Protein AF-A0A804MPT6-F1 (afdb_monomer)

InterPro domains:
  IPR001611 Leucine-rich repeat [PF13855] (21-80)
  IPR032675 Leucine-rich repeat domain superfamily [G3DSA:3.80.10.10] (1-151)
  IPR046956 Receptor-like protein 23-like [PTHR48063] (1-142)

pLDDT: mean 85.54, std 15.08, range [45.06, 98.69]

Radius of gyration: 15.47 Å; Cα contacts (8 Å, |Δi|>4): 348; chains: 1; bounding box: 49×30×30 Å

Organism: Zea mays (NCBI:txid4577)

Mean predicted aligned error: 7.5 Å

Secondary structure (DSSP, 8-state):
-TT---TT-TTHHHHHTT-TT--EEE-TTS------S--SS---TT--EEE-TT----SBSSS-GGGG-TT-SEEE-TT---EEEPPGGGGG-TT-SEEE-TT-TEEE----GGGGG-TT--EEE-TT----S-HHHHHHHHHHHHHSS-----

Sequence (154 aa):
MSFVNLSTAVDWAHEINMLSTLKELLLQQSGLRSTAPSLRQFNLTILEVLDISGNIFNTSIAPNWFWNATSLTFLNMKQCYFYGSIPDEIGRMTSLEQVSFNTNNHMSTMIPSSFKHLCNLKVLDLEGSNTGGDITELMERLYYQTVTGTSCRC

Solvent-accessible surface area (backbone atoms only — not comparable to full-atom values): 7955 Å² total; per-residue (Å²): 97,61,68,44,88,37,62,81,52,63,60,50,67,63,59,56,41,71,41,49,85,44,37,70,47,42,41,28,49,11,49,35,50,56,80,42,54,65,57,101,70,83,37,41,69,56,23,30,37,42,31,46,22,53,17,54,42,70,40,60,52,51,60,34,42,70,60,70,31,40,46,22,30,35,42,35,42,30,38,19,45,34,21,47,42,60,49,58,53,55,30,62,26,38,48,22,28,34,42,32,53,18,51,14,73,56,30,44,60,66,75,38,82,34,58,68,39,34,70,49,53,79,42,80,44,57,58,75,38,57,57,86,60,58,68,62,59,56,46,47,62,62,44,54,34,69,71,68,68,58,54,72,72,128

Structure (mmCIF, N/CA/C/O backbone):
data_AF-A0A804MPT6-F1
#
_entry.id   AF-A0A804MPT6-F1
#
loop_
_atom_site.group_PDB
_atom_site.id
_atom_site.type_symbol
_atom_site.label_atom_id
_atom_site.label_alt_id
_atom_site.label_comp_id
_atom_site.label_asym_id
_atom_site.label_entity_id
_atom_site.label_seq_id
_atom_site.pdbx_PDB_ins_code
_atom_site.Cartn_x
_atom_site.Cartn_y
_atom_site.Cartn_z
_atom_site.occupancy
_atom_site.B_iso_or_equiv
_atom_site.auth_seq_id
_atom_site.auth_comp_id
_atom_site.auth_asym_id
_atom_site.auth_atom_id
_atom_site.pdbx_PDB_model_num
ATOM 1 N N . MET A 1 1 ? 12.991 5.967 11.283 1.00 58.75 1 MET A N 1
ATOM 2 C CA . MET A 1 1 ? 14.233 6.617 10.817 1.00 58.75 1 MET A CA 1
ATOM 3 C C . MET A 1 1 ? 13.888 7.393 9.553 1.00 58.75 1 MET A C 1
ATOM 5 O O . MET A 1 1 ? 14.168 6.925 8.459 1.00 58.75 1 MET A O 1
ATOM 9 N N . SER A 1 2 ? 13.197 8.526 9.672 1.00 64.62 2 SER A N 1
ATOM 10 C CA . SER A 1 2 ? 12.886 9.353 8.501 1.00 64.62 2 SER A CA 1
ATOM 11 C C . SER A 1 2 ? 14.129 10.132 8.061 1.00 64.62 2 SER A C 1
ATOM 13 O O . SER A 1 2 ? 15.008 10.400 8.881 1.00 64.62 2 SER A O 1
ATOM 15 N N . PHE A 1 3 ? 14.200 10.496 6.777 1.00 72.12 3 PHE A N 1
ATOM 16 C CA . PHE A 1 3 ? 15.277 11.326 6.212 1.00 72.12 3 PHE A CA 1
ATOM 17 C C . PHE A 1 3 ? 16.685 10.699 6.245 1.00 72.12 3 PHE A C 1
ATOM 19 O O . PHE A 1 3 ? 17.690 11.407 6.168 1.00 72.12 3 PHE A O 1
ATOM 26 N N . VAL A 1 4 ? 16.779 9.368 6.338 1.00 82.25 4 VAL A N 1
ATOM 27 C CA . VAL A 1 4 ? 18.048 8.642 6.177 1.00 82.25 4 VAL A CA 1
ATOM 28 C C . VAL A 1 4 ? 18.251 8.326 4.699 1.00 82.25 4 VAL A C 1
ATOM 30 O O . VAL A 1 4 ? 17.334 7.862 4.032 1.00 82.25 4 VAL A O 1
ATOM 33 N N . ASN A 1 5 ? 19.453 8.546 4.168 1.00 87.69 5 ASN A N 1
ATOM 34 C CA . ASN A 1 5 ? 19.749 8.191 2.782 1.00 87.69 5 ASN A CA 1
ATOM 35 C C . ASN A 1 5 ? 19.921 6.669 2.636 1.00 87.69 5 ASN A C 1
ATOM 37 O O . ASN A 1 5 ? 20.985 6.127 2.924 1.00 87.69 5 ASN A O 1
ATOM 41 N N . LEU A 1 6 ? 18.875 6.002 2.154 1.00 89.62 6 LEU A N 1
ATOM 42 C CA . LEU A 1 6 ? 18.827 4.577 1.822 1.00 89.62 6 LEU A CA 1
ATOM 43 C C . LEU A 1 6 ? 18.809 4.343 0.302 1.00 89.62 6 LEU A C 1
ATOM 45 O O . LEU A 1 6 ? 18.388 3.287 -0.162 1.00 89.62 6 LEU A O 1
ATOM 49 N N . SER A 1 7 ? 19.280 5.307 -0.497 1.00 90.56 7 SER A N 1
ATOM 50 C CA . SER A 1 7 ? 19.228 5.220 -1.967 1.00 90.56 7 SER A CA 1
ATOM 51 C C . SER A 1 7 ? 20.020 4.061 -2.577 1.00 90.56 7 SER A C 1
ATOM 53 O O . SER A 1 7 ? 19.754 3.674 -3.715 1.00 90.56 7 SER A O 1
ATOM 55 N N . THR A 1 8 ? 20.966 3.491 -1.830 1.00 90.75 8 THR A N 1
ATOM 56 C CA . THR A 1 8 ? 21.750 2.312 -2.221 1.00 90.75 8 THR A CA 1
ATOM 57 C C . THR A 1 8 ? 21.213 1.003 -1.636 1.00 90.75 8 THR A C 1
ATOM 59 O O . THR A 1 8 ? 21.674 -0.067 -2.027 1.00 90.75 8 THR A O 1
ATOM 62 N N . ALA A 1 9 ? 20.244 1.055 -0.718 1.00 91.12 9 ALA A N 1
ATOM 63 C CA . ALA A 1 9 ? 19.715 -0.116 -0.028 1.00 91.12 9 ALA A CA 1
ATOM 64 C C . ALA A 1 9 ? 18.640 -0.806 -0.879 1.00 91.12 9 ALA A C 1
ATOM 66 O O . ALA A 1 9 ? 17.450 -0.666 -0.623 1.00 91.12 9 ALA A O 1
ATOM 67 N N . VAL A 1 10 ? 19.050 -1.540 -1.913 1.00 90.50 10 VAL A N 1
ATOM 68 C CA . VAL A 1 10 ? 18.116 -2.185 -2.855 1.00 90.50 10 VAL A CA 1
ATOM 69 C C . VAL A 1 10 ? 17.285 -3.318 -2.235 1.00 90.50 10 VAL A C 1
ATOM 71 O O . VAL A 1 10 ? 16.129 -3.489 -2.619 1.00 90.50 10 VAL A O 1
ATOM 74 N N . ASP A 1 11 ? 17.830 -4.014 -1.233 1.00 91.62 11 ASP A N 1
ATOM 75 C CA . ASP A 1 11 ? 17.217 -5.179 -0.571 1.00 91.62 11 ASP A CA 1
ATOM 76 C C . ASP A 1 11 ? 16.686 -4.866 0.840 1.00 91.62 11 ASP A C 1
ATOM 78 O O . ASP A 1 11 ? 16.450 -5.764 1.648 1.00 91.62 11 ASP A O 1
ATOM 82 N N . TRP A 1 12 ? 16.452 -3.586 1.151 1.00 94.31 12 TRP A N 1
ATOM 83 C CA . TRP A 1 12 ? 15.994 -3.136 2.474 1.00 94.31 12 TRP A CA 1
ATOM 84 C C . TRP A 1 12 ? 14.757 -3.891 2.988 1.00 94.31 12 TRP A C 1
ATOM 86 O O . TRP A 1 12 ? 14.656 -4.142 4.186 1.00 94.31 12 TRP A O 1
ATOM 96 N N . ALA A 1 13 ? 13.836 -4.281 2.097 1.00 95.62 13 ALA A N 1
ATOM 97 C CA . ALA A 1 13 ? 12.628 -5.029 2.444 1.00 95.62 13 ALA A CA 1
ATOM 98 C C . ALA A 1 13 ? 12.950 -6.417 3.036 1.00 95.62 13 ALA A C 1
ATOM 100 O O . ALA A 1 13 ? 12.249 -6.890 3.929 1.00 95.62 13 ALA A O 1
ATOM 101 N N . HIS A 1 14 ? 14.024 -7.061 2.568 1.00 95.12 14 HIS A N 1
ATOM 102 C CA . HIS A 1 14 ? 14.504 -8.322 3.128 1.00 95.12 14 HIS A CA 1
ATOM 103 C C . HIS A 1 14 ? 15.163 -8.113 4.493 1.00 95.12 14 HIS A C 1
ATOM 105 O O . HIS A 1 14 ? 14.916 -8.898 5.407 1.00 95.12 14 HIS A O 1
ATOM 111 N N . GLU A 1 15 ? 15.921 -7.029 4.654 1.00 94.56 15 GLU A N 1
ATOM 112 C CA . GLU A 1 15 ? 16.596 -6.697 5.913 1.00 94.56 15 GLU A CA 1
ATOM 113 C C . GLU A 1 15 ? 15.600 -6.390 7.036 1.00 94.56 15 GLU A C 1
ATOM 115 O O . GLU A 1 15 ? 15.681 -6.962 8.123 1.00 94.56 15 GLU A O 1
ATOM 120 N N . ILE A 1 16 ? 14.587 -5.554 6.776 1.00 94.94 16 ILE A N 1
ATOM 121 C CA . ILE A 1 16 ? 13.560 -5.259 7.789 1.00 94.94 16 ILE A CA 1
ATOM 122 C C . ILE A 1 16 ? 12.750 -6.502 8.162 1.00 94.94 16 ILE A C 1
ATOM 124 O O . ILE A 1 16 ? 12.275 -6.607 9.286 1.00 94.94 16 ILE A O 1
ATOM 128 N N . ASN A 1 17 ? 12.617 -7.473 7.255 1.00 96.44 17 ASN A N 1
ATOM 129 C CA . ASN A 1 17 ? 11.891 -8.710 7.514 1.00 96.44 17 ASN A CA 1
ATOM 130 C C . ASN A 1 17 ? 12.636 -9.636 8.493 1.00 96.44 17 ASN A C 1
ATOM 132 O O . ASN A 1 17 ? 12.077 -10.621 8.968 1.00 96.44 17 ASN A O 1
ATOM 136 N N . MET A 1 18 ? 13.879 -9.316 8.849 1.00 96.06 18 MET A N 1
ATOM 137 C CA . MET A 1 18 ? 14.587 -9.968 9.952 1.00 96.06 18 MET A CA 1
ATOM 138 C C . MET A 1 18 ? 14.218 -9.373 11.318 1.00 96.06 18 MET A C 1
ATOM 140 O O . MET A 1 18 ? 14.495 -9.976 12.353 1.00 96.06 18 MET A O 1
ATOM 144 N N . LEU A 1 19 ? 13.558 -8.213 11.343 1.00 96.69 19 LEU A N 1
ATOM 145 C CA . LEU A 1 19 ? 13.161 -7.496 12.551 1.00 96.69 19 LEU A CA 1
ATOM 146 C C . LEU A 1 19 ? 11.723 -7.868 12.937 1.00 96.69 19 LEU A C 1
ATOM 148 O O . LEU A 1 19 ? 10.813 -7.047 12.869 1.00 96.69 19 LEU A O 1
ATOM 152 N N . SER A 1 20 ? 11.494 -9.113 13.357 1.00 96.12 20 SER A N 1
ATOM 153 C CA . SER A 1 20 ? 10.144 -9.631 13.658 1.00 96.12 20 SER A CA 1
ATOM 154 C C . SER A 1 20 ? 9.413 -8.904 14.797 1.00 96.12 20 SER A C 1
ATOM 156 O O . SER A 1 20 ? 8.213 -9.084 14.978 1.00 96.12 20 SER A O 1
ATOM 158 N N . THR A 1 21 ? 10.123 -8.090 15.582 1.00 97.62 21 THR A N 1
ATOM 159 C CA . THR A 1 21 ? 9.550 -7.256 16.649 1.00 97.62 21 THR A CA 1
ATOM 160 C C . THR A 1 21 ? 9.249 -5.821 16.202 1.00 97.62 21 THR A C 1
ATOM 162 O O . THR A 1 21 ? 8.875 -4.990 17.029 1.00 97.62 21 THR A O 1
ATOM 165 N N . LEU A 1 22 ? 9.467 -5.487 14.927 1.00 97.81 22 LEU A N 1
ATOM 166 C CA . LEU A 1 22 ? 9.271 -4.142 14.400 1.00 97.81 22 LEU A CA 1
ATOM 167 C C . LEU A 1 22 ? 7.776 -3.802 14.331 1.00 97.81 22 LEU A C 1
ATOM 169 O O . LEU A 1 22 ? 7.018 -4.460 13.621 1.00 97.81 22 LEU A O 1
ATOM 173 N N . LYS A 1 23 ? 7.370 -2.755 15.057 1.00 98.31 23 LYS A N 1
ATOM 174 C CA . LYS A 1 23 ? 5.989 -2.242 15.078 1.00 98.31 23 LYS A CA 1
ATOM 175 C C . LYS A 1 23 ? 5.765 -1.047 14.165 1.00 98.31 23 LYS A C 1
ATOM 177 O O . LYS A 1 23 ? 4.705 -0.922 13.562 1.00 98.31 23 LYS A O 1
ATOM 182 N N . GLU A 1 24 ? 6.765 -0.183 14.050 1.00 98.19 24 GLU A N 1
ATOM 183 C CA . GLU A 1 24 ? 6.674 1.046 13.272 1.00 98.19 24 GLU A CA 1
ATOM 184 C C . GLU A 1 24 ? 7.866 1.150 12.328 1.00 98.19 24 GLU A C 1
ATOM 186 O O . GLU A 1 24 ? 9.024 1.076 12.749 1.00 98.19 24 GLU A O 1
ATOM 191 N N . LEU A 1 25 ? 7.582 1.352 11.044 1.00 97.50 25 LEU A N 1
ATOM 192 C CA . LEU A 1 25 ? 8.585 1.583 10.023 1.00 97.50 25 LEU A CA 1
ATOM 193 C C . LEU A 1 25 ? 8.322 2.908 9.314 1.00 97.50 25 LEU A C 1
ATOM 195 O O . LEU A 1 25 ? 7.453 3.017 8.454 1.00 97.50 25 LEU A O 1
ATOM 199 N N . LEU A 1 26 ? 9.124 3.909 9.670 1.00 97.38 26 LEU A N 1
ATOM 200 C CA . LEU A 1 26 ? 9.076 5.251 9.096 1.00 97.38 26 LEU A CA 1
ATOM 201 C C . LEU A 1 26 ? 10.331 5.472 8.248 1.00 97.38 26 LEU A C 1
ATOM 203 O O . LEU A 1 26 ? 11.398 5.742 8.810 1.00 97.38 26 LEU A O 1
ATOM 207 N N . LEU A 1 27 ? 10.188 5.338 6.928 1.00 96.00 27 LEU A N 1
ATOM 208 C CA . LEU A 1 27 ? 11.232 5.485 5.901 1.00 96.00 27 LEU A CA 1
ATOM 209 C C . LEU A 1 27 ? 10.861 6.535 4.848 1.00 96.00 27 LEU A C 1
ATOM 211 O O . LEU A 1 27 ? 11.307 6.496 3.699 1.00 96.00 27 LEU A O 1
ATOM 215 N N . GLN A 1 28 ? 10.029 7.492 5.227 1.00 95.62 28 GLN A N 1
ATOM 216 C CA . GLN A 1 28 ? 9.631 8.561 4.328 1.00 95.62 28 GLN A CA 1
ATOM 217 C C . GLN A 1 28 ? 10.818 9.435 3.924 1.00 95.62 28 GLN A C 1
ATOM 219 O O . GLN A 1 28 ? 11.739 9.670 4.715 1.00 95.62 28 GLN A O 1
ATOM 224 N N . GLN A 1 29 ? 10.807 9.838 2.652 1.00 95.81 29 GLN A N 1
ATOM 225 C CA . GLN A 1 29 ? 11.875 10.590 1.990 1.00 95.81 29 GLN A CA 1
ATOM 226 C C . GLN A 1 29 ? 13.278 9.995 2.216 1.00 95.81 29 GLN A C 1
ATOM 228 O O . GLN A 1 29 ? 14.251 10.720 2.411 1.00 95.81 29 GLN A O 1
ATOM 233 N N . SER A 1 30 ? 13.392 8.663 2.196 1.00 95.75 30 SER A N 1
ATOM 234 C CA . SER A 1 30 ? 14.665 7.961 2.424 1.00 95.75 30 SER A CA 1
ATOM 235 C C . SER A 1 30 ? 15.406 7.606 1.130 1.00 95.75 30 SER A C 1
ATOM 237 O O . SER A 1 30 ? 16.417 6.909 1.145 1.00 95.75 30 SER A O 1
ATOM 239 N N . GLY A 1 31 ? 14.923 8.088 -0.018 1.00 94.38 31 GLY A N 1
ATOM 240 C CA . GLY A 1 31 ? 15.545 7.855 -1.320 1.00 94.38 31 GLY A CA 1
ATOM 241 C C . GLY A 1 31 ? 15.416 6.419 -1.829 1.00 94.38 31 GLY A C 1
ATOM 242 O O . GLY A 1 31 ? 16.158 6.052 -2.737 1.00 94.38 31 GLY A O 1
ATOM 243 N N . LEU A 1 32 ? 14.500 5.617 -1.274 1.00 95.06 32 LEU A N 1
ATOM 244 C CA . LEU A 1 32 ? 14.256 4.241 -1.708 1.00 95.06 32 LEU A CA 1
ATOM 245 C C . LEU A 1 32 ? 13.772 4.215 -3.162 1.00 95.06 32 LEU A C 1
ATOM 247 O O . LEU A 1 32 ? 12.964 5.049 -3.582 1.00 95.06 32 LEU A O 1
ATOM 251 N N . ARG A 1 33 ? 14.281 3.241 -3.921 1.00 94.50 33 ARG A N 1
ATOM 252 C CA . ARG A 1 33 ? 14.002 3.074 -5.359 1.00 94.50 33 ARG A CA 1
ATOM 253 C C . ARG A 1 33 ? 13.464 1.701 -5.740 1.00 94.50 33 ARG A C 1
ATOM 255 O O . ARG A 1 33 ? 13.037 1.501 -6.869 1.00 94.50 33 ARG A O 1
ATOM 262 N N . SER A 1 34 ? 13.503 0.754 -4.814 1.00 91.75 34 SER A N 1
ATOM 263 C CA . SER A 1 34 ? 13.065 -0.623 -5.013 1.00 91.75 34 SER A CA 1
ATOM 264 C C . SER A 1 34 ? 12.171 -1.054 -3.861 1.00 91.75 34 SER A C 1
ATOM 266 O O . SER A 1 34 ? 12.249 -0.529 -2.753 1.00 91.75 34 SER A O 1
ATOM 268 N N . THR A 1 35 ? 11.312 -2.021 -4.139 1.00 91.69 35 THR A N 1
ATOM 269 C CA . THR A 1 35 ? 10.473 -2.737 -3.173 1.00 91.69 35 THR A CA 1
ATOM 270 C C . THR A 1 35 ? 10.599 -4.233 -3.467 1.00 91.69 35 THR A C 1
ATOM 272 O O . THR A 1 35 ? 11.234 -4.621 -4.450 1.00 91.69 35 THR A O 1
ATOM 275 N N . ALA A 1 36 ? 9.978 -5.074 -2.647 1.00 92.75 36 ALA A N 1
ATOM 276 C CA . ALA A 1 36 ? 9.889 -6.510 -2.880 1.00 92.75 36 ALA A CA 1
ATOM 277 C C . ALA A 1 36 ? 8.444 -6.910 -3.237 1.00 92.75 36 ALA A C 1
ATOM 279 O O . ALA A 1 36 ? 7.537 -6.634 -2.446 1.00 92.75 36 ALA A O 1
ATOM 280 N N . PRO A 1 37 ? 8.214 -7.615 -4.364 1.00 92.44 37 PRO A N 1
ATOM 281 C CA . PRO A 1 37 ? 6.911 -8.186 -4.712 1.00 92.44 37 PRO A CA 1
ATOM 282 C C . PRO A 1 37 ? 6.318 -9.091 -3.635 1.00 92.44 37 PRO A C 1
ATOM 284 O O . PRO A 1 37 ? 5.115 -9.104 -3.403 1.00 92.44 37 PRO A O 1
ATOM 287 N N . SER A 1 38 ? 7.179 -9.873 -2.991 1.00 91.00 38 SER A N 1
ATOM 288 C CA . SER A 1 38 ? 6.833 -10.791 -1.915 1.00 91.00 38 SER A CA 1
ATOM 289 C C . SER A 1 38 ? 8.084 -11.109 -1.101 1.00 91.00 38 SER A C 1
ATOM 291 O O . SER A 1 38 ? 9.209 -10.931 -1.572 1.00 91.00 38 SER A O 1
ATOM 293 N N . LEU A 1 39 ? 7.885 -11.607 0.115 1.00 93.75 39 LEU A N 1
ATOM 294 C CA . LEU A 1 39 ? 8.947 -12.114 0.977 1.00 93.75 39 LEU A CA 1
ATOM 295 C C . LEU A 1 39 ? 8.720 -13.617 1.157 1.00 93.75 39 LEU A C 1
ATOM 297 O O . LEU A 1 39 ? 7.595 -14.030 1.428 1.00 93.75 39 LEU A O 1
ATOM 301 N N . ARG A 1 40 ? 9.772 -14.437 1.000 1.00 90.56 40 ARG A N 1
ATOM 302 C CA . ARG A 1 40 ? 9.670 -15.912 1.087 1.00 90.56 40 ARG A CA 1
ATOM 303 C C . ARG A 1 40 ? 9.024 -16.378 2.391 1.00 90.56 40 ARG A C 1
ATOM 305 O O . ARG A 1 40 ? 8.207 -17.288 2.380 1.00 90.56 40 ARG A O 1
ATOM 312 N N . GLN A 1 41 ? 9.413 -15.740 3.488 1.00 93.06 41 GLN A N 1
ATOM 313 C CA . GLN A 1 41 ? 8.804 -15.882 4.798 1.00 93.06 41 GLN A CA 1
ATOM 314 C C . GLN A 1 41 ? 8.470 -14.476 5.279 1.00 93.06 41 GLN A C 1
ATOM 316 O O . GLN A 1 41 ? 9.358 -13.629 5.325 1.00 93.06 41 GLN A O 1
ATOM 321 N N . PHE A 1 42 ? 7.209 -14.221 5.609 1.00 95.75 42 PHE A N 1
ATOM 322 C CA . PHE A 1 42 ? 6.777 -12.925 6.116 1.00 95.75 42 PHE A CA 1
ATOM 323 C C . PHE A 1 42 ? 6.831 -12.925 7.648 1.00 95.75 42 PHE A C 1
ATOM 325 O O . PHE A 1 42 ? 6.122 -13.704 8.282 1.00 95.75 42 PHE A O 1
ATOM 332 N N . ASN A 1 43 ? 7.675 -12.072 8.232 1.00 97.56 43 ASN A N 1
ATOM 333 C CA . ASN A 1 43 ? 7.923 -12.018 9.681 1.00 97.56 43 ASN A CA 1
ATOM 334 C C . ASN A 1 43 ? 7.435 -10.721 10.340 1.00 97.56 43 ASN A C 1
ATOM 336 O O . ASN A 1 43 ? 7.447 -10.617 11.564 1.00 97.56 43 ASN A O 1
ATOM 340 N N . LEU A 1 44 ? 7.009 -9.730 9.556 1.00 97.12 44 LEU A N 1
ATOM 341 C CA . LEU A 1 44 ? 6.528 -8.430 10.039 1.00 97.12 44 LEU A CA 1
ATOM 342 C C . LEU A 1 44 ? 5.067 -8.516 10.518 1.00 97.12 44 LEU A C 1
ATOM 344 O O . LEU A 1 44 ? 4.221 -7.699 10.162 1.00 97.12 44 LEU A O 1
ATOM 348 N N . THR A 1 45 ? 4.748 -9.542 11.309 1.00 96.31 45 THR A N 1
ATOM 349 C CA . THR A 1 45 ? 3.372 -9.892 11.700 1.00 96.31 45 THR A CA 1
ATOM 350 C C . THR A 1 45 ? 2.778 -8.957 12.748 1.00 96.31 45 THR A C 1
ATOM 352 O O . THR A 1 45 ? 1.577 -9.011 12.987 1.00 96.31 45 THR A O 1
ATOM 355 N N . ILE A 1 46 ? 3.593 -8.111 13.380 1.00 98.06 46 ILE A N 1
ATOM 356 C CA . ILE A 1 46 ? 3.150 -7.108 14.361 1.00 98.06 46 ILE A CA 1
ATOM 357 C C . ILE A 1 46 ? 3.400 -5.670 13.891 1.00 98.06 46 ILE A C 1
ATOM 359 O O . ILE A 1 46 ? 3.343 -4.749 14.700 1.00 98.06 46 ILE A O 1
ATOM 363 N N . LEU A 1 47 ? 3.723 -5.476 12.608 1.00 98.62 47 LEU A N 1
ATOM 364 C CA . LEU A 1 47 ? 3.904 -4.144 12.045 1.00 98.62 47 LEU A CA 1
ATOM 365 C C . LEU A 1 47 ? 2.544 -3.433 12.005 1.00 98.62 47 LEU A C 1
ATOM 367 O O . LEU A 1 47 ? 1.625 -3.898 11.333 1.00 98.62 47 LEU A O 1
ATOM 371 N N . GLU A 1 48 ? 2.436 -2.324 12.730 1.00 98.69 48 GLU A N 1
ATOM 372 C CA . GLU A 1 48 ? 1.222 -1.517 12.901 1.00 98.69 48 GLU A CA 1
ATOM 373 C C . GLU A 1 48 ? 1.278 -0.248 12.030 1.00 98.69 48 GLU A C 1
ATOM 375 O O . GLU A 1 48 ? 0.273 0.150 11.442 1.00 98.69 48 GLU A O 1
ATOM 380 N N . VAL A 1 49 ? 2.465 0.350 11.873 1.00 98.69 49 VAL A N 1
ATOM 381 C CA . VAL A 1 49 ? 2.661 1.595 11.113 1.00 98.69 49 VAL A CA 1
ATOM 382 C C . VAL A 1 49 ? 3.697 1.392 10.013 1.00 98.69 49 VAL A C 1
ATOM 384 O O . VAL A 1 49 ? 4.852 1.061 10.291 1.00 98.69 49 VAL A O 1
ATOM 387 N N . LEU A 1 50 ? 3.306 1.656 8.765 1.00 98.38 50 LEU A N 1
ATOM 388 C CA . LEU A 1 50 ? 4.212 1.721 7.623 1.00 98.38 50 LEU A CA 1
ATOM 389 C C . LEU A 1 50 ? 4.077 3.069 6.920 1.00 98.38 50 LEU A C 1
ATOM 391 O O . LEU A 1 50 ? 3.039 3.377 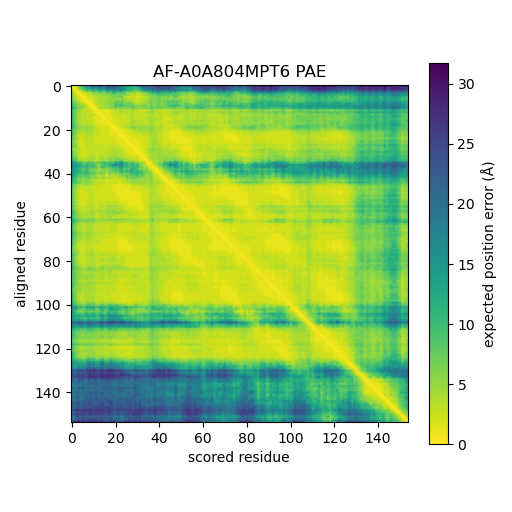6.334 1.00 98.38 50 LEU A O 1
ATOM 395 N N . ASP A 1 51 ? 5.162 3.837 6.919 1.00 98.00 51 ASP A N 1
ATOM 396 C CA . ASP A 1 51 ? 5.265 5.050 6.122 1.00 98.00 51 ASP A CA 1
ATOM 397 C C . ASP A 1 51 ? 6.511 5.032 5.242 1.00 98.00 51 ASP A C 1
ATOM 399 O O . ASP A 1 51 ? 7.650 5.134 5.711 1.00 98.00 51 ASP A O 1
ATOM 403 N N . ILE A 1 52 ? 6.267 4.910 3.942 1.00 96.75 52 ILE A N 1
ATOM 404 C CA . ILE A 1 52 ? 7.281 4.913 2.887 1.00 96.75 52 ILE A CA 1
ATOM 405 C C . ILE A 1 52 ? 7.068 6.077 1.919 1.00 96.75 52 ILE A C 1
ATOM 407 O O . ILE A 1 52 ? 7.586 6.038 0.803 1.00 96.75 52 ILE A O 1
ATOM 411 N N . SER A 1 53 ? 6.315 7.101 2.322 1.00 96.25 53 SER A N 1
ATOM 412 C CA . SER A 1 53 ? 5.952 8.211 1.447 1.00 96.25 53 SER A CA 1
ATOM 413 C C . SER A 1 53 ? 7.159 9.022 0.956 1.00 96.25 53 SER A C 1
ATOM 415 O O . SER A 1 53 ? 8.218 9.092 1.587 1.00 96.25 53 SER A O 1
ATOM 417 N N . GLY A 1 54 ? 7.032 9.624 -0.226 1.00 95.44 54 GLY A N 1
ATOM 418 C CA . GLY A 1 54 ? 8.092 10.434 -0.834 1.00 95.44 54 GLY A CA 1
ATOM 419 C C . GLY A 1 54 ? 9.334 9.647 -1.276 1.00 95.44 54 GLY A C 1
ATOM 420 O O . GLY A 1 54 ? 10.409 10.233 -1.403 1.00 95.44 54 GLY A O 1
ATOM 421 N N . ASN A 1 55 ? 9.213 8.335 -1.493 1.00 95.38 55 ASN A N 1
ATOM 422 C CA . ASN A 1 55 ? 10.231 7.510 -2.154 1.00 95.38 55 ASN A CA 1
ATOM 423 C C . ASN A 1 55 ? 9.880 7.303 -3.642 1.00 95.38 55 ASN A C 1
ATOM 425 O O . ASN A 1 55 ? 8.769 7.591 -4.061 1.00 95.38 55 ASN A O 1
ATOM 429 N N . ILE A 1 56 ? 10.808 6.843 -4.486 1.00 93.81 56 ILE A N 1
ATOM 430 C CA . ILE A 1 56 ? 10.584 6.766 -5.946 1.00 93.81 56 ILE A CA 1
ATOM 431 C C . ILE A 1 56 ? 10.689 5.310 -6.400 1.00 93.81 56 ILE A C 1
ATOM 433 O O . ILE A 1 56 ? 11.701 4.907 -6.968 1.00 93.81 56 ILE A O 1
ATOM 437 N N . PHE A 1 57 ? 9.653 4.509 -6.144 1.00 93.94 57 PHE A N 1
ATOM 438 C CA . PHE A 1 57 ? 9.675 3.073 -6.450 1.00 93.94 57 PHE A CA 1
ATOM 439 C C . PHE A 1 57 ? 9.448 2.758 -7.933 1.00 93.94 57 PHE A C 1
ATOM 441 O O . PHE A 1 57 ? 9.988 1.774 -8.429 1.00 93.94 57 PHE A O 1
ATOM 448 N N . ASN A 1 58 ? 8.650 3.574 -8.636 1.00 92.44 58 ASN A N 1
ATOM 449 C CA . ASN A 1 58 ? 8.377 3.446 -10.075 1.00 92.44 58 ASN A CA 1
ATOM 450 C C . ASN A 1 58 ? 8.017 2.009 -10.521 1.00 92.44 58 ASN A C 1
ATOM 452 O O . ASN A 1 58 ? 8.567 1.473 -11.485 1.00 92.44 58 ASN A O 1
ATOM 456 N N . THR A 1 59 ? 7.108 1.362 -9.790 1.00 92.94 59 THR A N 1
ATOM 457 C CA . THR A 1 59 ? 6.704 -0.038 -9.999 1.00 92.94 59 THR A CA 1
ATOM 458 C C . THR A 1 59 ? 5.199 -0.220 -9.807 1.00 92.94 59 THR A C 1
ATOM 460 O O . THR A 1 59 ? 4.514 0.663 -9.282 1.00 92.94 59 THR A O 1
ATOM 463 N N . SER A 1 60 ? 4.669 -1.370 -10.228 1.00 93.25 60 SER A N 1
ATOM 464 C CA . SER A 1 60 ? 3.267 -1.700 -9.994 1.00 93.25 60 SER A CA 1
ATOM 465 C C . SER A 1 60 ? 2.990 -1.841 -8.496 1.00 93.25 60 SER A C 1
ATOM 467 O O . SER A 1 60 ? 3.765 -2.455 -7.764 1.00 93.25 60 SER A O 1
ATOM 469 N N . ILE A 1 61 ? 1.867 -1.288 -8.041 1.00 92.88 61 ILE A N 1
ATOM 470 C CA . ILE A 1 61 ? 1.453 -1.347 -6.641 1.00 92.88 61 ILE A CA 1
ATOM 471 C C . ILE A 1 61 ? 1.013 -2.756 -6.218 1.00 92.88 61 ILE A C 1
ATOM 473 O O . ILE A 1 61 ? 1.214 -3.141 -5.067 1.00 92.88 61 ILE A O 1
ATOM 477 N N . ALA A 1 62 ? 0.429 -3.538 -7.127 1.00 93.81 62 ALA A N 1
ATOM 478 C CA . ALA A 1 62 ? -0.154 -4.837 -6.802 1.00 93.81 62 ALA A CA 1
ATOM 479 C C . ALA A 1 62 ? 0.874 -5.848 -6.246 1.00 93.81 62 ALA A C 1
ATOM 481 O O . ALA A 1 62 ? 0.646 -6.376 -5.157 1.00 93.81 62 ALA A O 1
ATOM 482 N N . PRO A 1 63 ? 2.025 -6.100 -6.901 1.00 94.69 63 PRO A N 1
ATOM 483 C CA . PRO A 1 63 ? 3.055 -6.966 -6.338 1.00 94.69 63 PRO A CA 1
ATOM 484 C C . PRO A 1 63 ? 3.867 -6.220 -5.271 1.00 94.69 63 PRO A C 1
ATOM 486 O O . PRO A 1 63 ? 4.877 -5.592 -5.587 1.00 94.69 63 PRO A O 1
ATOM 489 N N . ASN A 1 64 ? 3.451 -6.302 -4.004 1.00 96.44 64 ASN A N 1
ATOM 490 C CA . ASN A 1 64 ? 4.201 -5.753 -2.873 1.00 96.44 64 ASN A CA 1
ATOM 491 C C . ASN A 1 64 ? 4.029 -6.556 -1.577 1.00 96.44 64 ASN A C 1
ATOM 493 O O . ASN A 1 64 ? 2.939 -7.010 -1.234 1.00 96.44 64 ASN A O 1
ATOM 497 N N . TRP A 1 65 ? 5.111 -6.649 -0.801 1.00 96.62 65 TRP A N 1
ATOM 498 C CA . TRP A 1 65 ? 5.162 -7.380 0.468 1.00 96.62 65 TRP A CA 1
ATOM 499 C C . TRP A 1 65 ? 4.217 -6.837 1.547 1.00 96.62 65 TRP A C 1
ATOM 501 O O . TRP A 1 65 ? 3.720 -7.607 2.370 1.00 96.62 65 TRP A O 1
ATOM 511 N N . PHE A 1 66 ? 3.964 -5.527 1.563 1.00 96.81 66 PHE A N 1
ATOM 512 C CA . PHE A 1 66 ? 3.168 -4.889 2.613 1.00 96.81 66 PHE A CA 1
ATOM 513 C C . PHE A 1 66 ? 1.678 -5.255 2.546 1.00 96.81 66 PHE A C 1
ATOM 515 O O . PHE A 1 66 ? 0.986 -5.122 3.549 1.00 96.81 66 PHE A O 1
ATOM 522 N N . TRP A 1 67 ? 1.196 -5.836 1.439 1.00 96.38 67 TRP A N 1
ATOM 523 C CA . TRP A 1 67 ? -0.152 -6.421 1.357 1.00 96.38 67 TRP A CA 1
ATOM 524 C C . TRP A 1 67 ? -0.339 -7.683 2.212 1.00 96.38 67 TRP A C 1
ATOM 526 O O . TRP A 1 67 ? -1.463 -8.164 2.378 1.00 96.38 67 TRP A O 1
ATOM 536 N N . ASN A 1 68 ? 0.749 -8.231 2.764 1.00 96.56 68 ASN A N 1
ATOM 537 C CA . ASN A 1 68 ? 0.714 -9.331 3.728 1.00 96.56 68 ASN A CA 1
ATOM 538 C C . ASN A 1 68 ? 0.771 -8.849 5.189 1.00 96.56 68 ASN A C 1
ATOM 540 O O . ASN A 1 68 ? 0.608 -9.660 6.099 1.00 96.56 68 ASN A O 1
ATOM 544 N N . ALA A 1 69 ? 0.977 -7.551 5.433 1.00 97.38 69 ALA A N 1
ATOM 545 C CA . ALA A 1 69 ? 1.057 -6.975 6.772 1.00 97.38 69 ALA A CA 1
ATOM 546 C C . ALA A 1 69 ? -0.348 -6.683 7.333 1.00 97.38 69 ALA A C 1
ATOM 548 O O . ALA A 1 69 ? -0.765 -5.535 7.460 1.00 97.38 69 ALA A O 1
ATOM 549 N N . THR A 1 70 ? -1.103 -7.733 7.665 1.00 97.12 70 THR A N 1
ATOM 550 C CA . THR A 1 70 ? -2.514 -7.636 8.101 1.00 97.12 70 THR A CA 1
ATOM 551 C C . THR A 1 70 ? -2.721 -6.912 9.438 1.00 97.12 70 THR A C 1
ATOM 553 O O . THR A 1 70 ? -3.850 -6.571 9.784 1.00 97.12 70 THR A O 1
ATOM 556 N N . SER A 1 71 ? -1.644 -6.672 10.187 1.00 98.12 71 SER A N 1
ATOM 557 C CA . SER A 1 71 ? -1.651 -5.924 11.451 1.00 98.12 71 SER A CA 1
ATOM 558 C C . SER A 1 71 ? -1.534 -4.408 11.268 1.00 98.12 71 SER A C 1
ATOM 560 O O . SER A 1 71 ? -1.666 -3.683 12.250 1.00 98.12 71 SER A O 1
ATOM 562 N N . LEU A 1 72 ? -1.314 -3.919 10.038 1.00 98.69 72 LEU A N 1
ATOM 563 C CA . LEU A 1 72 ? -1.200 -2.486 9.777 1.00 98.69 72 LEU A CA 1
ATOM 564 C C . LEU A 1 72 ? -2.500 -1.756 10.125 1.00 98.69 72 LEU A C 1
ATOM 566 O O . LEU A 1 72 ? -3.575 -2.120 9.652 1.00 98.69 72 LEU A O 1
ATOM 570 N N . THR A 1 73 ? -2.366 -0.686 10.903 1.00 98.62 73 THR A N 1
ATOM 571 C CA . THR A 1 73 ? -3.412 0.299 11.199 1.00 98.62 73 THR A CA 1
ATOM 572 C C . THR A 1 73 ? -3.208 1.575 10.385 1.00 98.62 73 THR A C 1
ATOM 574 O O . THR A 1 73 ? -4.178 2.244 10.030 1.00 98.62 73 THR A O 1
ATOM 577 N N . PHE A 1 74 ? -1.960 1.878 10.019 1.00 98.62 74 PHE A N 1
ATOM 578 C CA . PHE A 1 74 ? -1.585 3.032 9.211 1.00 98.62 74 PHE A CA 1
ATOM 579 C C . PHE A 1 74 ? -0.680 2.614 8.049 1.00 98.62 74 PHE A C 1
ATOM 581 O O . PHE A 1 74 ? 0.403 2.058 8.257 1.00 98.62 74 PHE A O 1
ATOM 588 N N . LEU A 1 75 ? -1.107 2.928 6.824 1.00 98.19 75 LEU A N 1
ATOM 589 C CA . LEU A 1 75 ? -0.328 2.723 5.604 1.00 98.19 75 LEU A CA 1
ATOM 590 C C . LEU A 1 75 ? -0.264 4.015 4.788 1.00 98.19 75 LEU A C 1
ATOM 592 O O . LEU A 1 75 ? -1.260 4.441 4.201 1.00 98.19 75 LEU A O 1
ATOM 596 N N . ASN A 1 76 ? 0.926 4.602 4.695 1.00 97.44 76 ASN A N 1
ATOM 597 C CA . ASN A 1 76 ? 1.161 5.789 3.884 1.00 97.44 76 ASN A CA 1
ATOM 598 C C . ASN A 1 76 ? 2.197 5.524 2.789 1.00 97.44 76 ASN A C 1
ATOM 600 O O . ASN A 1 76 ? 3.359 5.189 3.035 1.00 97.44 76 ASN A O 1
ATOM 604 N N . MET A 1 77 ? 1.738 5.696 1.553 1.00 95.06 77 MET A N 1
ATOM 605 C CA . MET A 1 77 ? 2.505 5.532 0.324 1.00 95.06 77 MET A CA 1
ATOM 606 C C . MET A 1 77 ? 2.305 6.734 -0.605 1.00 95.06 77 MET A C 1
ATOM 608 O O . MET A 1 77 ? 2.335 6.599 -1.831 1.00 95.06 77 MET A O 1
ATOM 612 N N . LYS A 1 78 ? 2.058 7.916 -0.030 1.00 93.31 78 LYS A N 1
ATOM 613 C CA . LYS A 1 78 ? 1.944 9.166 -0.778 1.00 93.31 78 LYS A CA 1
ATOM 614 C C . LYS A 1 78 ? 3.203 9.426 -1.600 1.00 93.31 78 LYS A C 1
ATOM 616 O O . LYS A 1 78 ? 4.315 9.275 -1.094 1.00 93.31 78 LYS A O 1
ATOM 621 N N . GLN A 1 79 ? 3.031 9.898 -2.836 1.00 93.62 79 GLN A N 1
ATOM 622 C CA . GLN A 1 79 ? 4.144 10.350 -3.683 1.00 93.62 79 GLN A CA 1
ATOM 623 C C . GLN A 1 79 ? 5.241 9.272 -3.834 1.00 93.62 79 GLN A C 1
ATOM 625 O O . GLN A 1 79 ? 6.432 9.554 -3.715 1.00 93.62 79 GLN A O 1
ATOM 630 N N . CYS A 1 80 ? 4.821 8.026 -4.066 1.00 94.31 80 CYS A N 1
ATOM 631 C CA . CYS A 1 80 ? 5.697 6.858 -4.181 1.00 94.31 80 CYS A CA 1
ATOM 632 C C . CYS A 1 80 ? 6.010 6.443 -5.632 1.00 94.31 80 CYS A C 1
ATOM 634 O O . CYS A 1 80 ? 6.810 5.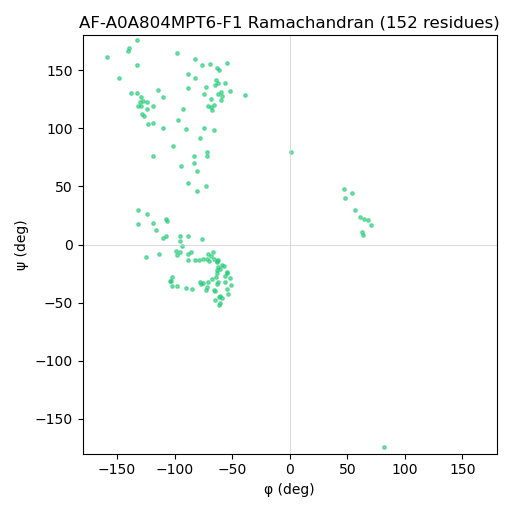533 -5.868 1.00 94.31 80 CYS A O 1
ATOM 636 N N . TYR A 1 81 ? 5.372 7.099 -6.610 1.00 92.44 81 TYR A N 1
ATOM 637 C CA . TYR A 1 81 ? 5.413 6.754 -8.037 1.00 92.44 81 TYR A CA 1
ATOM 638 C C . TYR A 1 81 ? 4.961 5.314 -8.326 1.00 92.44 81 TYR A C 1
ATOM 640 O O . TYR A 1 81 ? 5.414 4.690 -9.285 1.00 92.44 81 TYR A O 1
ATOM 648 N N . PHE A 1 82 ? 4.068 4.769 -7.499 1.00 92.38 82 PHE A N 1
ATOM 649 C CA . PHE A 1 82 ? 3.422 3.500 -7.808 1.00 92.38 82 PHE A CA 1
ATOM 650 C C . PHE A 1 82 ? 2.446 3.655 -8.988 1.00 92.38 82 PHE A C 1
ATOM 652 O O . PHE A 1 82 ? 1.940 4.749 -9.254 1.00 92.38 82 PHE A O 1
ATOM 659 N N . TYR A 1 83 ? 2.171 2.560 -9.699 1.00 90.56 83 TYR A N 1
ATOM 660 C CA . TYR A 1 83 ? 1.179 2.513 -10.780 1.00 90.56 83 TYR A CA 1
ATOM 661 C C . TYR A 1 83 ? 0.341 1.228 -10.770 1.00 90.56 83 TYR A C 1
ATOM 663 O O . TYR A 1 83 ? 0.656 0.263 -10.075 1.00 90.56 83 TYR A O 1
ATOM 671 N N . GLY A 1 84 ? -0.732 1.187 -11.564 1.00 89.31 84 GLY A N 1
ATOM 672 C CA . GLY A 1 84 ? -1.674 0.057 -11.588 1.00 89.31 84 GLY A CA 1
ATOM 673 C C . GLY A 1 84 ? -2.707 0.111 -10.456 1.00 89.31 84 GLY A C 1
ATOM 674 O O . GLY A 1 84 ? -2.800 1.114 -9.755 1.00 89.31 84 GLY A O 1
ATOM 675 N N . SER A 1 85 ? -3.527 -0.932 -10.322 1.00 87.62 85 SER A N 1
ATOM 676 C CA . SER A 1 85 ? -4.655 -0.964 -9.375 1.00 87.62 85 SER A CA 1
ATOM 677 C C . SER A 1 85 ? -4.243 -1.488 -8.002 1.00 87.62 85 SER A C 1
ATOM 679 O O . SER A 1 85 ? -3.413 -2.394 -7.912 1.00 87.62 85 SER A O 1
ATOM 681 N N . ILE A 1 86 ? -4.874 -0.968 -6.946 1.00 89.75 86 ILE A N 1
ATOM 682 C CA . ILE A 1 86 ? -4.786 -1.560 -5.603 1.00 89.75 86 ILE A CA 1
ATOM 683 C C . ILE A 1 86 ? -5.320 -3.000 -5.682 1.00 89.75 86 ILE A C 1
ATOM 685 O O . ILE A 1 86 ? -6.384 -3.208 -6.271 1.00 89.75 86 ILE A O 1
ATOM 689 N N . PRO A 1 87 ? -4.594 -3.991 -5.147 1.00 93.69 87 PRO A N 1
ATOM 690 C CA . PRO A 1 87 ? -4.970 -5.389 -5.294 1.00 93.69 87 PRO A CA 1
ATOM 691 C C . PRO A 1 87 ? -6.038 -5.799 -4.262 1.00 93.69 87 PRO A C 1
ATOM 693 O O . PRO A 1 87 ? -6.202 -5.140 -3.230 1.00 93.69 87 PRO A O 1
ATOM 696 N N . ASP A 1 88 ? -6.770 -6.889 -4.518 1.00 92.69 88 ASP A N 1
ATOM 697 C CA . ASP A 1 88 ? -7.854 -7.353 -3.635 1.00 92.69 88 ASP A CA 1
ATOM 698 C C . ASP A 1 88 ? -7.348 -7.750 -2.234 1.00 92.69 88 ASP A C 1
ATOM 700 O O . ASP A 1 88 ? -8.105 -7.705 -1.261 1.00 92.69 88 ASP A O 1
ATOM 704 N N . GLU A 1 89 ? -6.062 -8.072 -2.102 1.00 94.75 89 GLU A N 1
ATOM 705 C CA . GLU A 1 89 ? -5.368 -8.413 -0.863 1.00 94.75 89 GLU A CA 1
ATOM 706 C C . GLU A 1 89 ? -5.501 -7.347 0.226 1.00 94.75 89 GLU A C 1
ATOM 708 O O . GLU A 1 89 ? -5.429 -7.704 1.406 1.00 94.75 89 GLU A O 1
ATOM 713 N N . ILE A 1 90 ? -5.747 -6.079 -0.135 1.00 93.88 90 ILE A N 1
ATOM 714 C CA . ILE A 1 90 ? -6.015 -5.019 0.843 1.00 93.88 90 ILE A CA 1
ATOM 715 C C . ILE A 1 90 ? -7.198 -5.374 1.748 1.00 93.88 90 ILE A C 1
ATOM 717 O O . ILE A 1 90 ? -7.164 -5.079 2.935 1.00 93.88 90 ILE A O 1
ATOM 721 N N . GLY A 1 91 ? -8.194 -6.116 1.252 1.00 92.69 91 GLY A N 1
ATOM 722 C CA . GLY A 1 91 ? -9.328 -6.569 2.058 1.00 92.69 91 GLY A CA 1
ATOM 723 C C . GLY A 1 91 ? -8.972 -7.570 3.163 1.00 92.69 91 GLY A C 1
ATOM 724 O O . GLY A 1 91 ? -9.840 -7.917 3.953 1.00 92.69 91 GLY A O 1
ATOM 725 N N . ARG A 1 92 ? -7.722 -8.050 3.242 1.00 95.44 92 ARG A N 1
ATOM 726 C CA . ARG A 1 92 ? -7.214 -8.835 4.384 1.00 95.44 92 ARG A CA 1
ATOM 727 C C . ARG A 1 92 ? -6.638 -7.953 5.493 1.00 95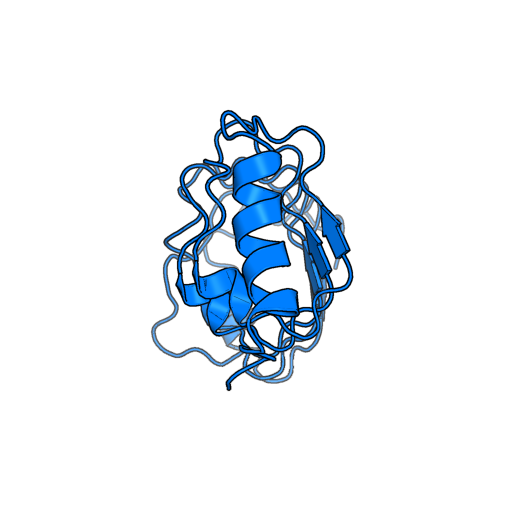.44 92 ARG A C 1
ATOM 729 O O . ARG A 1 92 ? -6.384 -8.437 6.590 1.00 95.44 92 ARG A O 1
ATOM 736 N N . MET A 1 93 ? -6.400 -6.674 5.217 1.00 96.50 93 MET A N 1
ATOM 737 C CA . MET A 1 93 ? -5.806 -5.714 6.147 1.00 96.50 93 MET A CA 1
ATOM 738 C C . MET A 1 93 ? -6.895 -5.044 6.991 1.00 96.50 93 MET A C 1
ATOM 740 O O . MET A 1 93 ? -7.000 -3.824 7.052 1.00 96.50 93 MET A O 1
ATOM 744 N N . THR A 1 94 ? -7.740 -5.853 7.632 1.00 95.19 94 THR A N 1
ATOM 745 C CA . THR A 1 94 ? -8.948 -5.407 8.351 1.00 95.19 94 THR A CA 1
ATOM 746 C C . THR A 1 94 ? -8.654 -4.485 9.539 1.00 95.19 94 THR A C 1
ATOM 748 O O . THR A 1 94 ? -9.560 -3.826 10.047 1.00 95.19 94 THR A O 1
ATOM 751 N N . SER A 1 95 ? -7.398 -4.430 9.986 1.00 97.31 95 SER A N 1
ATOM 752 C CA . SER A 1 95 ? -6.911 -3.526 11.034 1.00 97.31 95 SER A CA 1
ATOM 753 C C . SER A 1 95 ? -6.661 -2.096 10.542 1.00 97.31 95 SER A C 1
ATOM 755 O O . SER A 1 95 ? -6.499 -1.211 11.378 1.00 97.31 95 SER A O 1
ATOM 757 N N . LEU A 1 96 ? -6.635 -1.849 9.223 1.00 97.50 96 LEU A N 1
ATOM 758 C CA . LEU A 1 96 ? -6.355 -0.523 8.671 1.00 97.50 96 LEU A CA 1
ATOM 759 C C . LEU A 1 96 ? -7.386 0.498 9.150 1.00 97.50 96 LEU A C 1
ATOM 761 O O . LEU A 1 96 ? -8.584 0.355 8.911 1.00 97.50 96 LEU A O 1
ATOM 765 N N . GLU A 1 97 ? -6.886 1.564 9.763 1.00 97.38 97 GLU A N 1
ATOM 766 C CA . GLU A 1 97 ? -7.654 2.744 10.145 1.00 97.38 97 GLU A CA 1
ATOM 767 C C . GLU A 1 97 ? -7.403 3.914 9.196 1.00 97.38 97 GLU A C 1
ATOM 769 O O . GLU A 1 97 ? -8.300 4.719 8.942 1.00 97.38 97 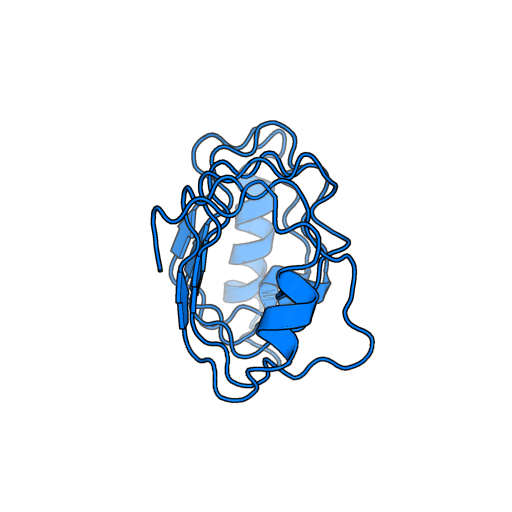GLU A O 1
ATOM 774 N N . GLN A 1 98 ? -6.194 3.995 8.644 1.00 96.69 98 GLN A N 1
ATOM 775 C CA . GLN A 1 98 ? -5.807 5.036 7.710 1.00 96.69 98 GLN A CA 1
ATOM 776 C C . GLN A 1 98 ? -4.986 4.467 6.557 1.00 96.69 98 GLN A C 1
ATOM 778 O O . GLN A 1 98 ? -3.986 3.775 6.761 1.00 96.69 98 GLN A O 1
ATOM 783 N N . VAL A 1 99 ? -5.389 4.821 5.337 1.00 94.69 99 VAL A N 1
ATOM 784 C CA . VAL A 1 99 ? -4.635 4.519 4.123 1.00 94.69 99 VAL A CA 1
ATOM 785 C C . VAL A 1 99 ? -4.516 5.759 3.239 1.00 94.69 99 VAL A C 1
ATOM 787 O O . VAL A 1 99 ? -5.507 6.429 2.938 1.00 94.69 99 VAL A O 1
ATOM 790 N N . SER A 1 100 ? -3.287 6.051 2.816 1.00 93.56 100 SER A N 1
ATOM 791 C CA . SER A 1 100 ? -2.956 7.192 1.962 1.00 93.56 100 SER A CA 1
ATOM 792 C C . SER A 1 100 ? -2.127 6.735 0.765 1.00 93.56 100 SER A C 1
ATOM 794 O O . SER A 1 100 ? -1.027 6.202 0.916 1.00 93.56 100 SER A O 1
ATOM 796 N N . PHE A 1 101 ? -2.653 6.957 -0.439 1.00 88.38 101 PHE A N 1
ATOM 797 C CA . PHE A 1 101 ? -1.973 6.667 -1.710 1.00 88.38 101 PHE A CA 1
ATOM 798 C C . PHE A 1 101 ? -2.047 7.841 -2.696 1.00 88.38 101 PHE A C 1
ATOM 800 O O . PHE A 1 101 ? -1.778 7.686 -3.890 1.00 88.38 101 PHE A O 1
ATOM 807 N N . ASN A 1 102 ? -2.361 9.029 -2.184 1.00 83.88 102 ASN A N 1
ATOM 808 C CA . ASN A 1 102 ? -2.396 10.282 -2.920 1.00 83.88 102 ASN A CA 1
ATOM 809 C C . ASN A 1 102 ? -1.087 10.602 -3.661 1.00 83.88 102 ASN A C 1
ATOM 811 O O . ASN A 1 102 ? 0.008 10.143 -3.318 1.00 83.88 102 ASN A O 1
ATOM 815 N N . THR A 1 103 ? -1.205 11.430 -4.703 1.00 84.62 103 THR A N 1
ATOM 816 C CA . THR A 1 103 ? -0.061 11.914 -5.504 1.00 84.62 103 THR A CA 1
ATOM 817 C C . THR A 1 103 ? 0.733 10.789 -6.204 1.00 84.62 103 THR A C 1
ATOM 819 O O . THR A 1 103 ? 1.900 10.954 -6.553 1.00 84.62 103 THR A O 1
ATOM 822 N N . ASN A 1 104 ? 0.111 9.628 -6.441 1.00 84.50 104 ASN A N 1
ATOM 823 C CA . ASN A 1 104 ? 0.629 8.588 -7.333 1.00 84.50 104 ASN A CA 1
ATOM 824 C C . ASN A 1 104 ? -0.111 8.660 -8.679 1.00 84.50 104 ASN A C 1
ATOM 826 O O . ASN A 1 104 ? -1.093 7.959 -8.907 1.00 84.50 104 ASN A O 1
ATOM 830 N N . ASN A 1 105 ? 0.356 9.531 -9.578 1.00 75.62 105 ASN A N 1
ATOM 831 C CA . ASN A 1 105 ? -0.366 9.944 -10.797 1.00 75.62 105 ASN A CA 1
ATOM 832 C C . ASN A 1 105 ? -0.732 8.809 -11.775 1.00 75.62 105 ASN A C 1
ATOM 834 O O .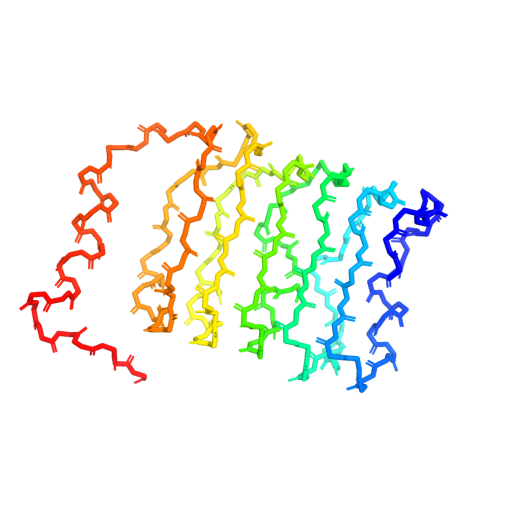 ASN A 1 105 ? -1.580 9.002 -12.644 1.00 75.62 105 ASN A O 1
ATOM 838 N N . HIS A 1 106 ? -0.087 7.647 -11.658 1.00 75.94 106 HIS A N 1
ATOM 839 C CA . HIS A 1 106 ? -0.283 6.490 -12.535 1.00 75.94 106 HIS A CA 1
ATOM 840 C C . HIS A 1 106 ? -0.989 5.312 -11.842 1.00 75.94 106 HIS A C 1
ATOM 842 O O . HIS A 1 106 ? -1.107 4.233 -12.431 1.00 75.94 106 HIS A O 1
ATOM 848 N N . MET A 1 107 ? -1.448 5.478 -10.597 1.00 76.38 107 MET A N 1
ATOM 849 C CA . MET A 1 107 ? -2.278 4.466 -9.949 1.00 76.38 107 MET A CA 1
ATOM 850 C C . MET A 1 107 ? -3.688 4.489 -10.533 1.00 76.38 107 MET A C 1
ATOM 852 O O . MET A 1 107 ? -4.334 5.532 -10.619 1.00 76.38 107 MET A O 1
ATOM 856 N N . SER A 1 108 ? -4.162 3.305 -10.916 1.00 70.25 108 SER A N 1
ATOM 857 C CA . SER A 1 108 ? -5.568 3.084 -11.212 1.00 70.25 108 SER A CA 1
ATOM 858 C C . SER A 1 108 ? -6.335 3.186 -9.904 1.00 70.25 108 SER A C 1
ATOM 860 O O . SER A 1 108 ? -6.044 2.512 -8.917 1.00 70.25 108 SER A O 1
ATOM 862 N N . THR A 1 109 ? -7.317 4.064 -9.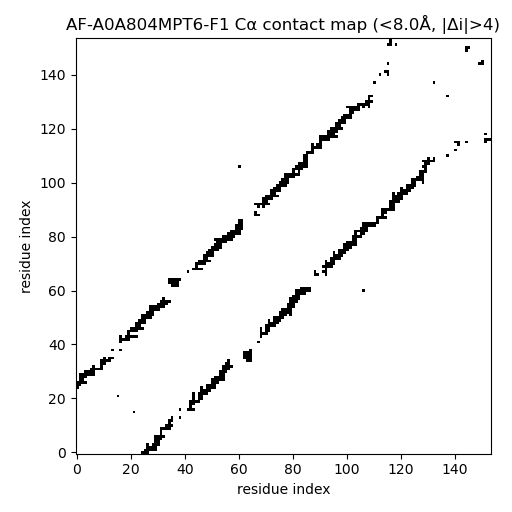915 1.00 61.88 109 THR A N 1
ATOM 863 C CA . THR A 1 109 ? -8.141 4.433 -8.769 1.00 61.88 109 THR A CA 1
ATOM 864 C C . THR A 1 109 ? -9.364 3.543 -8.609 1.00 61.88 109 THR A C 1
ATOM 866 O O . THR A 1 109 ? -10.202 3.810 -7.750 1.00 61.88 109 THR A O 1
ATOM 869 N N . MET A 1 110 ? -9.478 2.474 -9.406 1.00 67.94 110 MET A N 1
ATOM 870 C CA . MET A 1 110 ? -10.539 1.493 -9.229 1.00 67.94 110 MET A CA 1
ATOM 871 C C . MET A 1 110 ? -10.334 0.785 -7.888 1.00 67.94 110 MET A C 1
ATOM 873 O O . MET A 1 110 ? -9.509 -0.119 -7.762 1.00 67.94 110 MET A O 1
ATOM 877 N N . ILE A 1 111 ? -11.070 1.240 -6.876 1.00 74.75 111 ILE A N 1
ATOM 878 C CA . ILE A 1 111 ? -11.021 0.692 -5.524 1.00 74.75 111 ILE A CA 1
ATOM 879 C C . ILE A 1 111 ? -11.555 -0.744 -5.573 1.00 74.75 111 ILE A C 1
ATOM 881 O O . ILE A 1 111 ? -12.707 -0.938 -5.984 1.00 74.75 111 ILE A O 1
ATOM 885 N N . PRO A 1 112 ? -10.759 -1.763 -5.198 1.00 83.50 112 PRO A N 1
ATOM 886 C CA . PRO A 1 112 ? -11.185 -3.152 -5.281 1.00 83.50 112 PRO A CA 1
ATOM 887 C C . PRO A 1 112 ? -12.403 -3.410 -4.395 1.00 83.50 112 PRO A C 1
ATOM 889 O O . PRO A 1 112 ? -12.593 -2.779 -3.354 1.00 83.50 112 PRO A O 1
ATOM 892 N N . SER A 1 113 ? -13.238 -4.370 -4.794 1.00 82.44 113 SER A N 1
ATOM 893 C CA . SER A 1 113 ? -14.459 -4.717 -4.049 1.00 82.44 113 SER A CA 1
ATOM 894 C C . SER A 1 113 ? -14.175 -5.203 -2.621 1.00 82.44 113 SER A C 1
ATOM 896 O O . SER A 1 113 ? -15.046 -5.134 -1.753 1.00 82.44 113 SER A O 1
ATOM 898 N N . SER A 1 114 ? -12.946 -5.658 -2.366 1.00 87.50 114 SER A N 1
ATOM 899 C CA . SER A 1 114 ? -12.464 -6.111 -1.066 1.00 87.50 114 SER A CA 1
ATOM 900 C C . SER A 1 114 ? -12.251 -4.987 -0.043 1.00 87.50 114 SER A C 1
ATOM 902 O O . SER A 1 114 ? -12.175 -5.284 1.148 1.00 87.50 114 SER A O 1
ATOM 904 N N . PHE A 1 115 ? -12.261 -3.704 -0.448 1.00 85.94 115 PHE A N 1
ATOM 905 C CA . PHE A 1 115 ? -12.278 -2.568 0.493 1.00 85.94 115 PHE A CA 1
ATOM 906 C C . PHE A 1 115 ? -13.431 -2.649 1.495 1.00 85.94 115 PHE A C 1
ATOM 908 O O . PHE A 1 115 ? -13.323 -2.118 2.596 1.00 85.94 115 PHE A O 1
ATOM 915 N N . LYS A 1 116 ? -14.507 -3.366 1.147 1.00 81.69 116 LYS A N 1
ATOM 916 C CA . LYS A 1 116 ? -15.641 -3.636 2.035 1.00 81.69 116 LYS A CA 1
ATOM 917 C C . LYS A 1 116 ? -15.288 -4.338 3.344 1.00 81.69 116 LYS A C 1
ATOM 919 O O . LYS A 1 116 ? -16.092 -4.341 4.268 1.00 81.69 116 LYS A O 1
ATOM 924 N N . HIS A 1 117 ? -14.122 -4.974 3.412 1.00 87.31 117 HIS A N 1
ATOM 925 C CA . HIS A 1 117 ? -13.641 -5.650 4.615 1.00 87.31 117 HIS A CA 1
ATOM 926 C C . HIS A 1 117 ? -12.856 -4.708 5.550 1.00 87.31 117 HIS A C 1
ATOM 928 O O . HIS A 1 117 ? -12.534 -5.094 6.672 1.00 87.31 117 HIS A O 1
ATOM 934 N N . LEU A 1 118 ? -12.543 -3.475 5.125 1.00 89.69 118 LEU A N 1
ATOM 935 C CA . LEU A 1 118 ? -11.774 -2.497 5.907 1.00 89.69 118 LEU A CA 1
ATOM 936 C C . LEU A 1 118 ? -12.653 -1.770 6.933 1.00 89.69 118 LEU A C 1
ATOM 938 O O . LEU A 1 118 ? -12.859 -0.562 6.888 1.00 89.69 118 LEU A O 1
ATOM 942 N N . CYS A 1 119 ? -13.179 -2.536 7.876 1.00 87.81 119 CYS A N 1
ATOM 943 C CA . CYS A 1 119 ? -14.175 -2.111 8.856 1.00 87.81 119 CYS A CA 1
ATOM 944 C C . CYS A 1 119 ? -13.720 -1.025 9.828 1.00 87.81 119 CYS A C 1
ATOM 946 O O . CYS A 1 119 ? -14.548 -0.302 10.378 1.00 87.81 119 CYS A O 1
ATOM 948 N N . ASN A 1 120 ? -12.412 -0.927 10.047 1.00 93.38 120 ASN A N 1
ATOM 949 C CA . ASN A 1 120 ? -11.821 0.063 10.935 1.00 93.38 120 ASN A CA 1
ATOM 950 C C . ASN A 1 120 ? -11.383 1.331 10.195 1.00 93.38 120 ASN A C 1
ATOM 952 O O . ASN A 1 120 ? -10.898 2.257 10.844 1.00 93.38 120 ASN A O 1
ATOM 956 N N . LEU A 1 121 ? -11.556 1.396 8.867 1.00 92.31 121 LEU A N 1
ATOM 957 C CA . LEU A 1 121 ? -11.058 2.497 8.052 1.00 92.31 121 LEU A CA 1
ATOM 958 C C . LEU A 1 121 ? -11.807 3.793 8.378 1.00 92.31 121 LEU A C 1
ATOM 960 O O . LEU A 1 121 ? -13.005 3.928 8.143 1.00 92.31 121 LEU A O 1
ATOM 964 N N . LYS A 1 122 ? -11.067 4.763 8.909 1.00 92.81 122 LYS A N 1
ATOM 965 C CA . LYS A 1 122 ? -11.534 6.104 9.280 1.00 92.81 122 LYS A CA 1
ATOM 966 C C . LYS A 1 122 ? -11.086 7.148 8.263 1.00 92.81 122 LYS A C 1
ATOM 968 O O . LYS A 1 122 ? -11.779 8.142 8.064 1.00 92.81 122 LYS A O 1
ATOM 973 N N . VAL A 1 123 ? -9.926 6.935 7.637 1.00 92.94 123 VAL A N 1
ATOM 974 C CA . VAL A 1 123 ? -9.313 7.885 6.705 1.00 92.94 123 VAL A CA 1
ATOM 975 C C . VAL A 1 123 ? -8.877 7.167 5.431 1.00 92.94 123 VAL A C 1
ATOM 977 O O . VAL A 1 123 ? -8.015 6.290 5.455 1.00 92.94 123 VAL A O 1
ATOM 980 N N . LEU A 1 124 ? -9.458 7.587 4.308 1.00 88.62 124 LEU A N 1
ATOM 981 C CA . LEU A 1 124 ? -9.068 7.190 2.959 1.00 88.62 124 LEU A CA 1
ATOM 982 C C . LEU A 1 124 ? -8.627 8.442 2.197 1.00 88.62 124 LEU A C 1
ATOM 984 O O . LEU A 1 124 ? -9.466 9.248 1.797 1.00 88.62 124 LEU A O 1
ATOM 988 N N . ASP A 1 125 ? -7.319 8.617 2.017 1.00 87.81 125 ASP A N 1
ATOM 989 C CA . ASP A 1 125 ? -6.766 9.776 1.312 1.00 87.81 125 ASP A CA 1
ATOM 990 C C . ASP A 1 125 ? -6.473 9.442 -0.158 1.00 87.81 125 ASP A C 1
ATOM 992 O O . ASP A 1 125 ? -5.521 8.722 -0.487 1.00 87.81 125 ASP A O 1
ATOM 996 N N . LEU A 1 126 ? -7.319 9.997 -1.031 1.00 79.88 126 LEU A N 1
ATOM 997 C CA . LEU A 1 126 ? -7.268 9.878 -2.491 1.00 79.88 126 LEU A CA 1
ATOM 998 C C . LEU A 1 126 ? -6.813 11.171 -3.179 1.00 79.88 126 LEU A C 1
ATOM 1000 O O . LEU A 1 126 ? -6.890 11.257 -4.407 1.00 79.88 126 LEU A O 1
ATOM 1004 N N . GLU A 1 127 ? -6.382 12.187 -2.429 1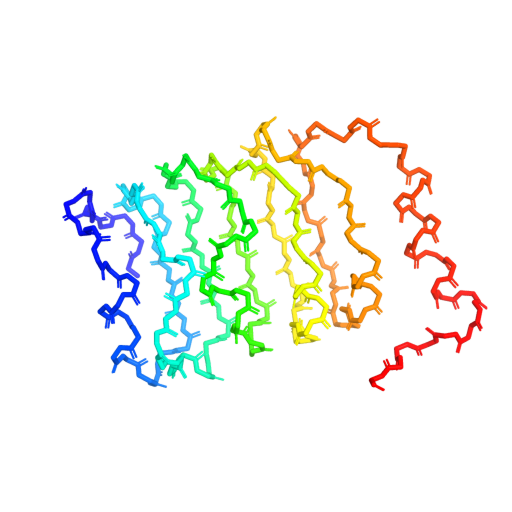.00 78.1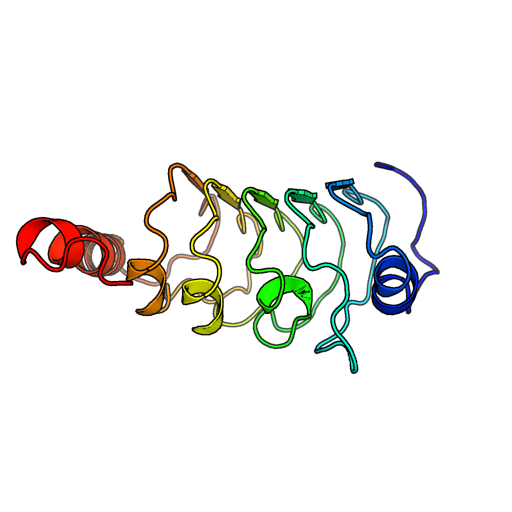9 127 GLU A N 1
ATOM 1005 C CA . GLU A 1 127 ? -6.118 13.530 -2.949 1.00 78.19 127 GLU A CA 1
ATOM 1006 C C . GLU A 1 127 ? -5.178 13.514 -4.173 1.00 78.19 127 GLU A C 1
ATOM 1008 O O . GLU A 1 127 ? -4.140 12.853 -4.200 1.00 78.19 127 GLU A O 1
ATOM 1013 N N . GLY A 1 128 ? -5.543 14.224 -5.242 1.00 70.19 128 GLY A N 1
ATOM 1014 C CA . GLY A 1 128 ? -4.721 14.294 -6.455 1.00 70.19 128 GLY A CA 1
ATOM 1015 C C . GLY A 1 128 ? -4.531 12.961 -7.194 1.00 70.19 128 GLY A C 1
ATOM 1016 O O . GLY A 1 128 ? -3.738 12.901 -8.131 1.00 70.19 128 GLY A O 1
ATOM 1017 N N . SER A 1 129 ? -5.234 11.893 -6.806 1.00 65.31 129 SER A N 1
ATOM 1018 C CA . SER A 1 129 ? -5.306 10.680 -7.619 1.00 65.31 129 SER A CA 1
ATOM 1019 C C . SER A 1 129 ? -6.193 10.967 -8.826 1.00 65.31 129 SER A C 1
ATOM 1021 O O . SER A 1 129 ? -7.263 11.561 -8.681 1.00 65.31 129 SER A O 1
ATOM 1023 N N . ASN A 1 130 ? -5.771 10.541 -10.020 1.00 61.00 130 ASN A N 1
ATOM 1024 C CA . ASN A 1 130 ? -6.600 10.634 -11.219 1.00 61.00 130 ASN A CA 1
ATOM 1025 C C . ASN A 1 130 ? -7.727 9.593 -11.113 1.00 61.00 130 ASN A C 1
ATOM 1027 O O . ASN A 1 130 ? -7.636 8.470 -11.618 1.00 61.00 130 ASN A O 1
ATOM 1031 N N . THR A 1 131 ? -8.759 9.936 -10.345 1.00 56.03 131 THR A N 1
ATOM 1032 C CA . THR A 1 131 ? -9.999 9.175 -10.222 1.00 56.03 131 THR A CA 1
ATOM 1033 C C . THR A 1 131 ? -10.776 9.336 -11.518 1.00 56.03 131 THR A C 1
ATOM 1035 O O . THR A 1 131 ? -11.722 10.099 -11.614 1.00 56.03 131 THR A O 1
ATOM 1038 N N . GLY A 1 132 ? -10.336 8.631 -12.566 1.00 57.16 132 GLY A N 1
ATOM 1039 C CA . GLY A 1 132 ? -11.113 8.520 -13.801 1.00 57.16 132 GLY A CA 1
ATOM 1040 C C . GLY A 1 132 ? -12.457 7.812 -13.581 1.00 57.16 132 GLY A C 1
ATOM 1041 O O . GLY A 1 132 ? -13.314 7.859 -14.457 1.00 57.16 132 GLY A O 1
ATOM 1042 N N . GLY A 1 133 ? -12.630 7.154 -12.427 1.00 57.06 133 GLY A N 1
ATOM 1043 C CA . GLY A 1 133 ? -13.894 6.588 -11.973 1.00 57.06 133 GLY A CA 1
ATOM 1044 C C . GLY A 1 133 ? -14.786 7.630 -11.305 1.00 57.06 133 GLY A C 1
ATOM 1045 O O . GLY A 1 133 ? -14.316 8.514 -10.591 1.00 57.06 133 GLY A O 1
ATOM 1046 N N . ASP A 1 134 ? -16.088 7.495 -11.538 1.00 58.56 134 ASP A N 1
ATOM 1047 C CA . ASP A 1 134 ? -17.120 8.301 -10.902 1.00 58.56 134 ASP A CA 1
ATOM 1048 C C . ASP A 1 134 ? -17.041 8.127 -9.376 1.00 58.56 134 ASP A C 1
ATOM 1050 O O . ASP A 1 134 ? -17.062 7.004 -8.864 1.00 58.56 134 ASP A O 1
ATOM 1054 N N . ILE A 1 135 ? -16.968 9.238 -8.635 1.00 65.19 135 ILE A N 1
ATOM 1055 C CA . ILE A 1 135 ? -17.088 9.237 -7.170 1.00 65.19 135 ILE A CA 1
ATOM 1056 C C . ILE A 1 135 ? -18.350 8.488 -6.729 1.00 65.19 135 ILE A C 1
ATOM 1058 O O . ILE A 1 135 ? -18.359 7.874 -5.669 1.00 65.19 135 ILE A O 1
ATOM 1062 N N . THR A 1 136 ? -19.389 8.478 -7.564 1.00 63.59 136 THR A N 1
ATOM 1063 C CA . THR A 1 136 ? -20.612 7.704 -7.372 1.00 63.59 136 THR A CA 1
ATOM 1064 C C . THR A 1 136 ? -20.332 6.209 -7.322 1.00 63.59 136 THR A C 1
ATOM 1066 O O . THR A 1 136 ? -20.823 5.571 -6.407 1.00 63.59 136 THR A O 1
ATOM 1069 N N . GLU A 1 137 ? -19.497 5.638 -8.196 1.00 64.50 137 GLU A N 1
ATOM 1070 C CA . GLU A 1 137 ? -19.158 4.206 -8.142 1.00 64.50 137 GLU A CA 1
ATOM 1071 C C . GLU A 1 137 ? -18.387 3.874 -6.857 1.00 64.50 137 GLU A C 1
ATOM 1073 O O . GLU A 1 137 ? -18.639 2.857 -6.206 1.00 64.50 137 GLU A O 1
ATOM 1078 N N . LEU A 1 138 ? -17.465 4.756 -6.455 1.00 64.62 138 LEU A N 1
ATOM 1079 C CA . LEU A 1 138 ? -16.760 4.621 -5.183 1.00 64.62 138 LEU A CA 1
ATOM 1080 C C . LEU A 1 138 ? -17.745 4.650 -4.008 1.00 64.62 138 LEU A C 1
ATOM 1082 O O . LEU A 1 138 ? -17.714 3.775 -3.140 1.00 64.62 138 LEU A O 1
ATOM 1086 N N . MET A 1 139 ? -18.626 5.647 -3.990 1.00 67.19 139 MET A N 1
ATOM 1087 C CA . MET A 1 139 ? -19.617 5.814 -2.939 1.00 67.19 139 MET A CA 1
ATOM 1088 C C . MET A 1 139 ? -20.627 4.678 -2.958 1.00 67.19 139 MET A C 1
ATOM 1090 O O . MET A 1 139 ? -20.939 4.192 -1.893 1.00 67.19 139 MET A O 1
ATOM 1094 N N . GLU A 1 140 ? -21.081 4.173 -4.102 1.00 67.25 140 GLU A N 1
ATOM 1095 C CA . GLU A 1 140 ? -21.953 3.000 -4.206 1.00 67.25 140 GLU A CA 1
ATOM 1096 C C . GLU A 1 140 ? -21.269 1.761 -3.648 1.00 67.25 140 GLU A C 1
ATOM 1098 O O . GLU A 1 140 ? -21.869 1.045 -2.848 1.00 67.25 140 GLU A O 1
ATOM 1103 N N . ARG A 1 141 ? -19.993 1.534 -3.988 1.00 62.06 141 ARG A N 1
ATOM 1104 C CA . ARG A 1 141 ? -19.225 0.431 -3.411 1.00 62.06 141 ARG A CA 1
ATOM 1105 C C . ARG A 1 141 ? -19.169 0.565 -1.898 1.00 62.06 141 ARG A C 1
ATOM 1107 O O . ARG A 1 141 ? -19.445 -0.433 -1.254 1.00 62.06 141 ARG A O 1
ATOM 1114 N N . LEU A 1 142 ? -18.890 1.743 -1.335 1.00 63.69 142 LEU A N 1
ATOM 1115 C CA . LEU A 1 142 ? -18.813 1.980 0.119 1.00 63.69 142 LEU A CA 1
ATOM 1116 C C . LEU A 1 142 ? -20.189 2.047 0.827 1.00 63.69 142 LEU A C 1
ATOM 1118 O O . LEU A 1 142 ? -20.319 1.643 1.978 1.00 63.69 142 LEU A O 1
ATOM 1122 N N . TYR A 1 143 ? -21.229 2.548 0.160 1.00 59.19 143 TYR A N 1
ATOM 1123 C CA . TYR A 1 143 ? -22.566 2.847 0.696 1.00 59.19 143 TYR A CA 1
ATOM 1124 C C . TYR A 1 143 ? -23.514 1.654 0.588 1.00 59.19 143 TYR A C 1
ATOM 1126 O O . TYR A 1 143 ? -24.263 1.369 1.521 1.00 59.19 143 TYR A O 1
ATOM 1134 N N . TYR A 1 144 ? -23.444 0.877 -0.499 1.00 51.28 144 TYR A N 1
ATOM 1135 C CA . TYR A 1 144 ? -24.186 -0.384 -0.607 1.00 51.28 144 TYR A CA 1
ATOM 1136 C C . TYR A 1 144 ? -23.840 -1.330 0.560 1.00 51.28 144 TYR A C 1
ATOM 1138 O O . TYR A 1 144 ? -24.684 -2.110 1.006 1.00 51.28 144 TYR A O 1
ATOM 1146 N N . GLN A 1 145 ? -22.632 -1.198 1.123 1.00 49.88 145 GLN A N 1
ATOM 1147 C CA . GLN A 1 145 ? -22.152 -1.954 2.284 1.00 49.88 145 GLN A CA 1
ATOM 1148 C C . GLN A 1 145 ? -22.821 -1.547 3.605 1.00 49.88 145 GLN A C 1
ATOM 1150 O O . GLN A 1 145 ? -23.092 -2.422 4.427 1.00 49.88 145 GLN A O 1
ATOM 1155 N N . THR A 1 146 ? -23.123 -0.259 3.821 1.00 50.03 146 THR A N 1
ATOM 1156 C CA . THR A 1 146 ? -23.817 0.198 5.040 1.00 50.03 146 THR A CA 1
ATOM 1157 C C . THR A 1 146 ? -25.316 -0.097 4.994 1.00 50.03 146 THR A C 1
ATOM 1159 O O . THR A 1 146 ? -25.898 -0.426 6.026 1.00 50.03 146 THR A O 1
ATOM 1162 N N . VAL A 1 147 ? -25.943 -0.036 3.811 1.00 45.06 147 VAL A N 1
ATOM 1163 C CA . VAL A 1 147 ? -27.405 -0.171 3.662 1.00 45.06 147 VAL A CA 1
ATOM 1164 C C . VAL A 1 147 ? -27.887 -1.620 3.574 1.00 45.06 147 VAL A C 1
ATOM 1166 O O . VAL A 1 147 ? -28.922 -1.947 4.150 1.00 45.06 147 VAL A O 1
ATOM 1169 N N . THR A 1 148 ? -27.170 -2.523 2.894 1.00 52.06 148 THR A N 1
ATOM 1170 C CA . THR A 1 148 ? -27.664 -3.907 2.708 1.00 52.06 148 THR A CA 1
ATOM 1171 C C . THR A 1 148 ? -27.532 -4.803 3.938 1.00 52.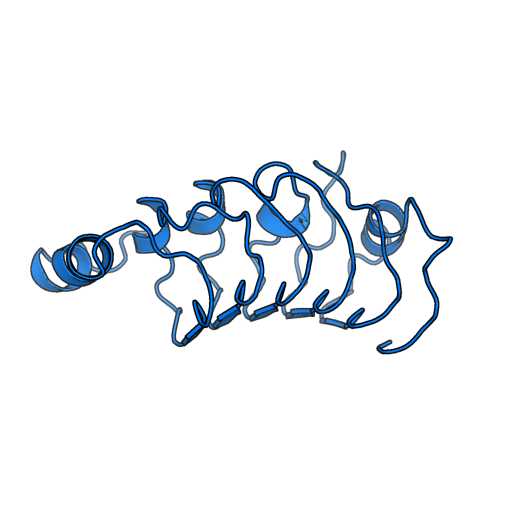06 148 THR A C 1
ATOM 1173 O O . THR A 1 148 ? -27.818 -5.998 3.868 1.00 52.06 148 THR A O 1
ATOM 1176 N N . GLY A 1 149 ? -27.094 -4.273 5.084 1.00 47.81 149 GLY A N 1
ATOM 1177 C CA . GLY A 1 149 ? -26.879 -5.096 6.272 1.00 47.81 149 GLY A CA 1
ATOM 1178 C C . GLY A 1 149 ? -25.800 -6.167 6.065 1.00 47.81 149 GLY A C 1
ATOM 1179 O O . GLY A 1 149 ? -25.583 -6.995 6.950 1.00 47.81 149 GLY A O 1
ATOM 1180 N N . THR A 1 150 ? -25.038 -6.113 4.963 1.00 50.09 150 THR A N 1
ATOM 1181 C CA . THR A 1 150 ? -23.678 -6.658 4.900 1.00 50.09 150 THR A CA 1
ATOM 1182 C C . THR A 1 150 ? -22.743 -5.747 5.698 1.00 50.09 150 THR A C 1
ATOM 1184 O O . THR A 1 150 ? -21.705 -5.312 5.211 1.00 50.09 150 THR A O 1
ATOM 1187 N N . SER A 1 151 ? -23.150 -5.453 6.939 1.00 52.41 151 SER A N 1
ATOM 1188 C CA . SER A 1 151 ? -22.274 -5.110 8.050 1.00 52.41 151 SER A CA 1
ATOM 1189 C C . SER A 1 151 ? -21.047 -5.994 7.946 1.00 52.41 151 SER A C 1
ATOM 1191 O O . SER A 1 151 ? -21.230 -7.197 7.776 1.00 52.41 151 SER A O 1
ATOM 1193 N N . CYS A 1 152 ? -19.857 -5.391 7.992 1.00 55.56 152 CYS A N 1
ATOM 1194 C CA . CYS A 1 152 ? -18.572 -6.026 8.274 1.00 55.56 152 CYS A CA 1
ATOM 1195 C C . CYS A 1 152 ? -18.657 -7.536 8.513 1.00 55.56 152 CYS A C 1
ATOM 1197 O O . CYS A 1 152 ? -18.714 -7.994 9.653 1.00 55.56 152 CYS A O 1
ATOM 1199 N N . ARG A 1 153 ? -18.745 -8.311 7.426 1.00 48.78 153 ARG A N 1
ATOM 1200 C CA . ARG A 1 153 ? -18.735 -9.769 7.509 1.00 48.78 153 ARG A CA 1
ATOM 1201 C C . ARG A 1 153 ? -17.278 -10.179 7.406 1.00 48.78 153 ARG A C 1
ATOM 1203 O O . ARG A 1 153 ? -16.723 -10.143 6.310 1.00 48.78 153 ARG A O 1
ATOM 1210 N N . CYS A 1 154 ? -16.684 -10.456 8.565 1.00 45.53 154 CYS A N 1
ATOM 1211 C CA . CYS A 1 154 ? -15.428 -11.190 8.687 1.00 45.53 154 CYS A CA 1
ATOM 1212 C C . CYS A 1 154 ? -15.532 -12.554 7.996 1.00 45.53 154 CYS A C 1
ATOM 1214 O O . CYS A 1 154 ? -16.628 -13.164 8.069 1.00 45.53 154 CYS A O 1
#

Nearest PDB structures (foldseek):
  7drc-assembly1_C  TM=9.006E-01  e=2.875E-03  Nicotiana benthamiana
  6fg7-assembly2_B  TM=8.855E-01  e=1.073E-02  Arabidopsis thaliana
  5ixt-assembly1_A  TM=8.766E-01  e=1.514E-02  Arabidopsis thaliana
  6fif-assembly1_A  TM=6.526E-01  e=1.926E-03  Arabidopsis thaliana
  6w78-assembly1_A  TM=7.508E-01  e=7.525E-02  Daucus carota

Foldseek 3Di:
DEPAQCLVVQPVQQVVQVVLVAAEDAHALNQHQAFALADPDRRVQNHAYDAHANYAPLEAPDRHHCLVNLNYQYEHHHNHLHAEEHDLSVLSNLNHQEDYHEPNAHHAPPHDLSVLLVLNHNYDHHHNHPCPDDVVVVCCSVVVCVPVPVRNDD

=== Feature glossary ===
Feature key, reading from the visual/contextual features back to the raw sequence:

Rendered structure images. Six rendered views show the 3D structure from the faces of a cube — i.e. along ±x, ±y, ±z. Rendering representation is drawn randomly per protein from cartoon (secondary-structure ribbons), sticks (backbone bonds), or molecular surface; coloring is either N→C rainbow (blue at the N-terminus through red at the C-terminus) or one color per chain.

Contact-map, Ramachandran, and PAE plots. The contact map is a binary N×N matrix image: pixel (i, j) is dark where Cα_i and Cα_j are within 8 Å and |i−j|>4. Because the |i−j|>4 filter removes local helical contacts, off-diagonal stripes parallel to the main diagonal indicate parallel β-sheets; stripes perpendicular to it indicate antiparallel β-sheets. The Ramachandran plot scatters every residue's (φ, ψ) pair against the sterically allowed regions. The PAE heatmap renders the predicted-aligned-error matrix.

InterPro / GO / CATH / organism. Database cross-references. InterPro integrates a dozen domain/family signature databases into unified entries with residue-range hits. GO terms attach function/process/location labels with evidence codes. CATH codes position the fold in a four-level structural taxonomy. Organism is the NCBI-taxonomy species name.

Nearest PDB structures. The Foldseek neighbor list gives the closest experimentally determined structures in the PDB, ranked by structural alignment. TM-score near 1 means near-identical fold; near 0.3 means only rough topology match. This is how one finds what a novel AlphaFold prediction most resembles in the solved-structure universe.

Predicted aligned error. PAE(i, j) answers: if I align the predicted and true structures on residue i, how far off (in Å) do I expect residue j to be? A block-diagonal PAE matrix with low values on the blocks and high values off-diagonal is the signature of a multi-domain protein with confidently predicted domains but uncertain inter-domain orientation.

Solvent-accessible surface area. Accessible surface area quantifies burial. A residue with SASA near zero is packed into the hydrophobic core; one with SASA >100 Å² sits on the surface. Computed here via the Shrake–Rupley numerical algorithm with a 1.4 Å probe.

B-factor. B-factor (Debye–Waller factor) reflects atomic displacement in the crystal lattice. It is an experimental observable (units Å²), not a prediction; low values mean the atom is pinned down, high values mean it moves or is heterogeneous across the crystal.

pLDDT. For AlphaFold models, the B-factor field carries pLDDT — the model's own estimate of local accuracy on a 0–100 scale. Regions with pLDDT<50 should be treated as essentially unmodeled; they often correspond to intrinsically disordered segments.

Backbone torsions (φ/ψ). φ (phi) and ψ (psi) are the two rotatable backbone dihedrals per residue: φ is the C(i-1)–N–Cα–C torsion, ψ is the N–Cα–C–N(i+1) torsion, both in degrees on (−180°, 180°]. α-helical residues cluster near (−60°, −45°); β-strand residues near (−120°, +130°). A Ramachandran plot is simply a scatter of (φ, ψ) for every residue.

Radius of gyration, Cα contacts, bounding box. Radius of gyration (Rg) is the root-mean-square distance of Cα atoms from their centroid — a single number for overall size and compactness. A globular domain of N residues has Rg ≈ 2.2·N^0.38 Å; an extended or disordered chain has a much larger Rg. The Cα contact count is the number of residue pairs whose Cα atoms are within 8 Å and are more than four positions apart in sequence — a standard proxy for tertiary packing density. The bounding box is the smallest axis-aligned box enclosing all Cα atoms.

Secondary structure (3-state, P-SEA). Three-state secondary structure (P-SEA) collapses the eight DSSP classes into helix (a), strand (b), and coil (c). P-SEA assigns these from Cα geometry alone — distances and angles — without requiring backbone oxygens, so it works on any Cα trace.

Secondary structure (8-state, DSSP). DSSP 8-state secondary structure assigns each residue one of H (α-helix), G (3₁₀-helix), I (π-helix), E (extended β-strand), B (isolated β-bridge), T (hydrogen-bonded turn), S (bend), or '-' (coil). The assignment is computed from backbone hydrogen-bond geometry via the Kabsch–Sander algorithm.

Foldseek 3Di. A 3Di character summarizes, for each residue, the relative orientation of the Cα frame of its nearest spatial neighbor. Because it encodes fold topology rather than chemistry, 3Di alignments detect remote structural similarity that sequence alignment misses.

mmCIF coordinates. The mmCIF block holds the 3D Cartesian coordinates of each backbone atom (N, Cα, C, O) in ångströms. mmCIF is the PDB's canonical archive format — a tagged-loop text representation of the atomic model.

Sequence. Sequence gives the chain of amino acids in standard one-letter code (A=alanine, C=cysteine, …, Y=tyrosine), read N→C. It is the only feature that is directly encoded by the gene; all structural features are derived from the folded form of this sequence.